Protein AF-A0A945B4E7-F1 (afdb_monomer)

Radius of gyration: 22.88 Å; Cα contacts (8 Å, |Δi|>4): 157; chains: 1; bounding box: 50×46×61 Å

Solvent-accessible surface area (backbone atoms only — not comparable to full-atom values): 8608 Å² total; per-residue (Å²): 140,81,59,66,40,35,27,38,28,30,88,91,73,50,69,44,81,39,81,65,97,64,93,81,79,75,88,68,81,77,55,74,72,38,76,50,51,53,44,78,77,40,71,24,64,61,38,50,71,49,70,42,67,34,60,53,66,35,72,92,55,85,87,82,73,62,42,73,47,79,42,64,67,77,73,57,81,75,64,70,87,82,82,73,98,53,102,64,84,78,93,79,77,87,73,78,88,88,85,84,76,96,83,86,74,83,61,78,80,73,99,81,62,79,82,56,86,74,84,84,76,79,134

Sequence (123 aa):
MVWITVILQNKAGDDLTLLANASFTFNTAVVDGENYAVTISSQPIAQSCSITHGSGSISGSNVKNVLVDYIDLVSRSAGIFIESMSLYASSKTALGDVDGDLDLVTGTYGGSQPNAIYLNQSP

Secondary structure (DSSP, 8-state):
-----EEEEETTTEEEEESSS-----SSPPPTT-EEE-EEEEPPTTEEEEEES-EEE--SS-----EEEEEESS-----------SSS---------SSS------B-SSSS-PPB-------

Foldseek 3Di:
DAFQWWWKDKPVPQIDIDNDFDFDDTPDDDDAFDKIAIDTPDDGPQKDKDWDPRIDGHHPDDDRPIGIDIDGNPPDPPFDDDADPDPDDDPDDGDDDDDPDDDWDWDDDDDDDPIDGDDDDDD

Structure (mmCIF, N/C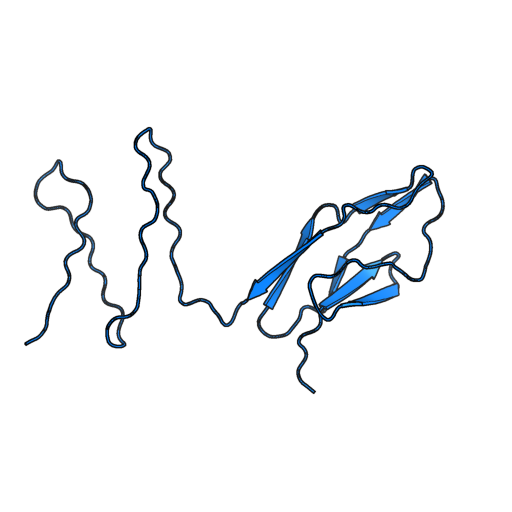A/C/O backbone):
data_AF-A0A945B4E7-F1
#
_entry.id   AF-A0A945B4E7-F1
#
loop_
_atom_site.group_PDB
_atom_site.id
_atom_site.type_symbol
_atom_site.label_atom_id
_atom_site.label_alt_id
_atom_site.label_comp_id
_atom_site.label_asym_id
_atom_site.label_entity_id
_atom_site.label_seq_id
_atom_site.pdbx_PDB_ins_code
_atom_site.Cartn_x
_atom_site.Cartn_y
_atom_site.Cartn_z
_atom_site.occupancy
_atom_site.B_iso_or_equiv
_atom_site.auth_seq_id
_atom_site.auth_comp_id
_atom_site.auth_asym_id
_atom_site.auth_atom_id
_atom_site.pdbx_PDB_model_num
ATOM 1 N N . MET A 1 1 ? -3.210 -21.801 -7.693 1.00 45.00 1 MET A N 1
ATOM 2 C CA . MET A 1 1 ? -3.621 -20.598 -6.942 1.00 45.00 1 MET A CA 1
ATOM 3 C C . MET A 1 1 ? -2.446 -19.640 -6.976 1.00 45.00 1 MET A C 1
ATOM 5 O O . MET A 1 1 ? -1.401 -19.981 -6.443 1.00 45.00 1 MET A O 1
ATOM 9 N N . VAL A 1 2 ? -2.557 -18.547 -7.730 1.00 48.16 2 VAL A N 1
ATOM 10 C CA . VAL A 1 2 ? -1.466 -17.581 -7.939 1.00 48.16 2 VAL A CA 1
ATOM 11 C C . VAL A 1 2 ? -1.766 -16.372 -7.055 1.00 48.16 2 VAL A C 1
ATOM 13 O O . VAL A 1 2 ? -2.873 -15.842 -7.115 1.00 48.16 2 VAL A O 1
ATOM 16 N N . TRP A 1 3 ? -0.832 -15.993 -6.184 1.00 60.66 3 TRP A N 1
ATOM 17 C CA . TRP A 1 3 ? -1.019 -14.935 -5.189 1.00 60.66 3 TRP A CA 1
ATOM 18 C C . TRP A 1 3 ? -0.833 -13.561 -5.841 1.00 60.66 3 TRP A C 1
ATOM 20 O O . TRP A 1 3 ? 0.272 -13.035 -5.872 1.00 60.66 3 TRP A O 1
ATOM 30 N N . ILE A 1 4 ? -1.906 -12.995 -6.387 1.00 76.19 4 ILE A N 1
ATOM 31 C CA . ILE A 1 4 ? -1.942 -11.616 -6.921 1.00 76.19 4 ILE A CA 1
ATOM 32 C C . ILE A 1 4 ? -2.589 -10.624 -5.941 1.00 76.19 4 ILE A C 1
ATOM 34 O O . ILE A 1 4 ? -2.935 -9.510 -6.312 1.00 76.19 4 ILE A O 1
ATOM 38 N N . THR A 1 5 ? -2.811 -11.043 -4.695 1.00 86.31 5 THR A N 1
ATOM 39 C CA . THR A 1 5 ? -3.537 -10.271 -3.680 1.00 86.31 5 THR A CA 1
ATOM 40 C C . THR A 1 5 ? -2.589 -9.654 -2.664 1.00 86.31 5 THR A C 1
ATOM 42 O O . THR A 1 5 ? -1.649 -10.318 -2.228 1.00 86.31 5 THR A O 1
ATOM 45 N N . VAL A 1 6 ? -2.887 -8.434 -2.220 1.00 91.56 6 VAL A N 1
ATOM 46 C CA . VAL A 1 6 ? -2.252 -7.817 -1.046 1.00 91.56 6 VAL A CA 1
ATOM 47 C C . VAL A 1 6 ? -3.121 -8.058 0.189 1.00 91.56 6 VAL A C 1
ATOM 49 O O . VAL A 1 6 ? -4.350 -8.084 0.090 1.00 91.56 6 VAL A O 1
ATOM 52 N N . ILE A 1 7 ? -2.499 -8.230 1.354 1.00 93.62 7 ILE A N 1
ATOM 53 C CA . ILE A 1 7 ? -3.208 -8.284 2.639 1.00 93.62 7 ILE A CA 1
ATOM 54 C C . ILE A 1 7 ? -2.840 -7.037 3.433 1.00 93.62 7 ILE A C 1
ATOM 56 O O . ILE A 1 7 ? -1.680 -6.862 3.814 1.00 93.62 7 ILE A O 1
ATOM 60 N N . LEU A 1 8 ? -3.828 -6.177 3.675 1.00 94.81 8 LEU A N 1
ATOM 61 C CA . LEU A 1 8 ? -3.709 -5.069 4.615 1.00 94.81 8 LEU A CA 1
ATOM 62 C C . LEU A 1 8 ? -4.067 -5.548 6.015 1.00 94.81 8 LEU A C 1
ATOM 64 O O . LEU A 1 8 ? -4.920 -6.414 6.164 1.00 94.81 8 LEU A O 1
ATOM 68 N N . GLN A 1 9 ? -3.470 -4.945 7.031 1.00 96.25 9 GLN A N 1
ATOM 69 C CA . GLN A 1 9 ? -3.799 -5.209 8.423 1.00 96.25 9 GLN A CA 1
ATOM 70 C C . GLN A 1 9 ? -4.032 -3.896 9.162 1.00 96.25 9 GLN A C 1
ATOM 72 O O . GLN A 1 9 ? -3.285 -2.936 8.984 1.00 96.25 9 GLN A O 1
ATOM 77 N N . ASN A 1 10 ? -5.046 -3.874 10.022 1.00 94.44 10 ASN A N 1
ATOM 78 C CA . ASN A 1 10 ? -5.244 -2.840 11.032 1.00 94.44 10 ASN A CA 1
ATOM 79 C C . ASN A 1 10 ? -5.423 -3.491 12.415 1.00 94.44 10 ASN A C 1
ATOM 81 O O . ASN A 1 10 ? -5.753 -4.672 12.522 1.00 94.44 10 ASN A O 1
ATOM 85 N N . LYS A 1 11 ? -5.160 -2.736 13.491 1.00 88.19 11 LYS A N 1
ATOM 86 C CA . LYS A 1 11 ? -5.327 -3.173 14.897 1.00 88.19 11 LYS A CA 1
ATOM 87 C C . LYS A 1 11 ? -4.701 -4.552 15.215 1.00 88.19 11 LYS A C 1
ATOM 89 O O . LYS A 1 11 ? -5.215 -5.271 16.064 1.00 88.19 11 LYS A O 1
ATOM 94 N N . ALA A 1 12 ? -3.580 -4.890 14.564 1.00 81.88 12 ALA A N 1
ATOM 95 C CA . ALA A 1 12 ? -2.813 -6.126 14.773 1.00 81.88 12 ALA A CA 1
ATOM 96 C C . ALA A 1 12 ? -3.653 -7.423 14.691 1.00 81.88 12 ALA A C 1
ATOM 98 O O . ALA A 1 12 ? -3.520 -8.307 15.537 1.00 81.88 12 ALA A O 1
ATOM 99 N N . GLY A 1 13 ? -4.524 -7.529 13.682 1.00 85.31 13 GLY A N 1
ATOM 100 C CA . GLY A 1 13 ? -5.271 -8.764 13.404 1.00 85.31 13 GLY A CA 1
ATOM 101 C C . GLY A 1 13 ? -6.526 -8.598 12.547 1.00 85.31 13 GLY A C 1
ATOM 102 O O . GLY A 1 13 ? -7.123 -9.598 12.155 1.00 85.31 13 GLY A O 1
ATOM 103 N N . ASP A 1 14 ? -6.937 -7.362 12.249 1.00 93.50 14 ASP A N 1
ATOM 104 C CA . ASP A 1 14 ? -8.013 -7.095 11.295 1.00 93.50 14 ASP A CA 1
ATOM 105 C C . ASP A 1 14 ? -7.443 -7.087 9.874 1.00 93.50 14 ASP A C 1
ATOM 107 O O . ASP A 1 14 ? -7.077 -6.040 9.329 1.00 93.50 14 ASP A O 1
ATOM 111 N N . ASP A 1 15 ? -7.284 -8.290 9.328 1.00 94.69 15 ASP A N 1
ATOM 112 C CA . ASP A 1 15 ? -6.709 -8.521 8.009 1.00 94.69 15 ASP A CA 1
ATOM 113 C C . ASP A 1 15 ? -7.768 -8.370 6.910 1.00 94.69 15 ASP A C 1
ATOM 115 O O . ASP A 1 15 ? -8.861 -8.938 6.968 1.00 94.69 15 ASP A O 1
ATOM 119 N N . LEU A 1 16 ? -7.411 -7.641 5.855 1.00 94.06 16 LEU A N 1
ATOM 120 C CA . LEU A 1 16 ? -8.244 -7.409 4.687 1.00 94.06 16 LEU A CA 1
ATOM 121 C C . LEU A 1 16 ? -7.483 -7.785 3.417 1.00 94.06 16 LEU A C 1
ATOM 123 O O . LEU A 1 1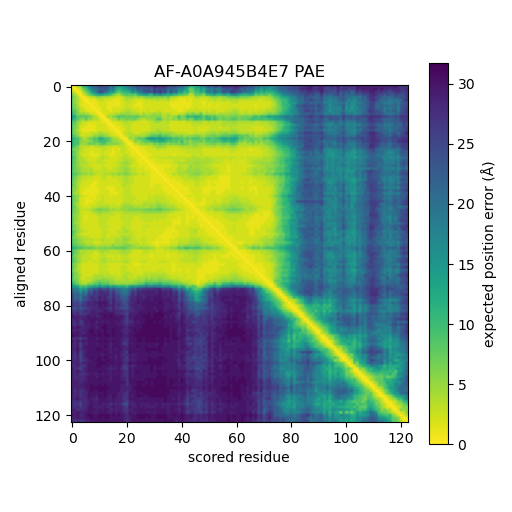6 ? -6.452 -7.197 3.092 1.00 94.06 16 LEU A O 1
ATOM 127 N N . THR A 1 17 ? -8.013 -8.756 2.675 1.00 93.00 17 THR A N 1
ATOM 128 C CA . THR A 1 17 ? -7.456 -9.164 1.378 1.00 93.00 17 THR A CA 1
ATOM 129 C C . THR A 1 17 ? -8.008 -8.276 0.266 1.00 93.00 17 THR A C 1
ATOM 131 O O . THR A 1 17 ? -9.223 -8.173 0.101 1.00 93.00 17 THR A O 1
ATOM 134 N N . LEU A 1 18 ? -7.123 -7.672 -0.526 1.00 90.62 18 LEU A N 1
ATOM 135 C CA . LEU A 1 18 ? -7.473 -6.847 -1.681 1.00 90.62 18 LEU A CA 1
ATOM 136 C C . LEU A 1 18 ? -6.983 -7.489 -2.981 1.00 90.62 18 LEU A C 1
ATOM 138 O O . LEU A 1 18 ? -5.857 -7.978 -3.073 1.00 90.62 18 LEU A O 1
ATOM 142 N N . LEU A 1 19 ? -7.861 -7.472 -3.987 1.00 79.56 19 LEU A N 1
ATOM 143 C CA . LEU A 1 19 ? -7.644 -8.057 -5.317 1.00 79.56 19 LEU A CA 1
ATOM 144 C C . LEU A 1 19 ? -7.270 -7.017 -6.387 1.00 79.56 19 LEU A C 1
ATOM 146 O O . LEU A 1 19 ? -6.816 -7.398 -7.461 1.00 79.56 19 LEU A O 1
ATOM 150 N N . ALA A 1 20 ? -7.491 -5.726 -6.125 1.00 71.94 20 ALA A N 1
ATOM 151 C CA . ALA A 1 20 ? -7.193 -4.623 -7.037 1.00 71.94 20 ALA A CA 1
ATOM 152 C C . ALA A 1 20 ? -7.219 -3.274 -6.294 1.00 71.94 20 ALA A C 1
ATOM 154 O O . ALA A 1 20 ? -7.672 -3.198 -5.149 1.00 71.94 20 ALA A O 1
ATOM 155 N N . ASN A 1 21 ? -6.807 -2.208 -6.991 1.00 69.81 21 ASN A N 1
ATOM 156 C CA . ASN A 1 21 ? -7.014 -0.809 -6.603 1.00 69.81 21 ASN A CA 1
ATOM 157 C C . ASN A 1 21 ? -8.509 -0.499 -6.446 1.00 69.81 21 ASN A C 1
ATOM 159 O O . ASN A 1 21 ? -9.171 -0.069 -7.389 1.00 69.81 21 ASN A O 1
ATOM 163 N N . ALA A 1 22 ? -9.051 -0.740 -5.259 1.00 75.94 22 ALA A N 1
ATOM 164 C CA . ALA A 1 22 ? -10.445 -0.490 -4.941 1.00 75.94 22 ALA A CA 1
ATOM 165 C C . ALA A 1 22 ? -10.566 0.196 -3.582 1.00 75.94 22 ALA A C 1
ATOM 167 O O . ALA A 1 22 ? -9.709 0.054 -2.709 1.00 75.94 22 ALA A O 1
ATOM 168 N N . SER A 1 23 ? -11.669 0.922 -3.398 1.00 87.62 23 SER A N 1
ATOM 169 C CA . SER A 1 23 ? -12.070 1.380 -2.072 1.00 87.62 23 SER A CA 1
ATOM 170 C C . SER A 1 23 ? -12.222 0.182 -1.142 1.00 87.62 23 SER A C 1
ATOM 172 O O . SER A 1 23 ? -12.816 -0.827 -1.528 1.00 87.62 23 SER A O 1
ATOM 174 N N . PHE A 1 24 ? -11.743 0.316 0.087 1.00 92.62 24 PHE A N 1
ATOM 175 C CA . PHE A 1 24 ? -11.747 -0.762 1.061 1.00 92.62 24 PHE A CA 1
ATOM 176 C C . PHE A 1 24 ? -12.282 -0.283 2.409 1.00 92.62 24 PHE A C 1
ATOM 178 O O . PHE A 1 24 ? -12.353 0.913 2.693 1.00 92.62 24 PHE A O 1
ATOM 185 N N . THR A 1 25 ? -12.727 -1.219 3.238 1.00 94.19 25 THR A N 1
ATOM 186 C CA . THR A 1 25 ? -13.221 -0.943 4.588 1.00 94.19 25 THR A CA 1
ATOM 187 C C . THR A 1 25 ? -12.850 -2.122 5.471 1.00 94.19 25 THR A C 1
ATOM 189 O O . THR A 1 25 ? -13.092 -3.269 5.107 1.00 94.19 25 THR A O 1
ATOM 192 N N . PHE A 1 26 ? -12.220 -1.824 6.602 1.00 94.62 26 PHE A N 1
ATOM 193 C CA . PHE A 1 26 ? -11.885 -2.800 7.632 1.00 94.62 26 PHE A CA 1
ATOM 194 C C . PHE A 1 26 ? -13.149 -3.279 8.355 1.00 94.62 26 PHE A C 1
ATOM 196 O O . PHE A 1 26 ? -14.089 -2.501 8.530 1.00 94.62 26 PHE A O 1
ATOM 203 N N . ASN A 1 27 ? -13.179 -4.547 8.771 1.00 92.50 27 ASN A N 1
ATOM 204 C CA . ASN A 1 27 ? -14.341 -5.114 9.461 1.00 92.50 27 ASN A CA 1
ATOM 205 C C . ASN A 1 27 ? -14.456 -4.581 10.891 1.00 92.50 27 ASN A C 1
ATOM 207 O O . ASN A 1 27 ? -15.561 -4.418 11.411 1.00 92.50 27 ASN A O 1
ATOM 211 N N . THR A 1 28 ? -13.319 -4.302 11.529 1.00 93.31 28 THR A N 1
ATOM 212 C CA . THR A 1 28 ? -13.271 -3.776 12.887 1.00 93.31 28 THR A CA 1
ATOM 213 C C . THR A 1 28 ? -13.273 -2.256 12.849 1.00 93.31 28 THR A C 1
ATOM 215 O O . THR A 1 28 ? -12.331 -1.612 12.380 1.00 93.31 28 THR A O 1
ATOM 218 N N . ALA A 1 29 ? -14.334 -1.660 13.390 1.00 92.06 29 ALA A N 1
ATOM 219 C CA . ALA A 1 29 ? -14.389 -0.220 13.585 1.00 92.06 29 ALA A CA 1
ATOM 220 C C . ALA A 1 29 ? -13.323 0.226 14.598 1.00 92.06 29 ALA A C 1
ATOM 222 O O . ALA A 1 29 ? -13.149 -0.380 15.658 1.00 92.06 29 ALA A O 1
ATOM 223 N N . VAL A 1 30 ? -12.631 1.319 14.285 1.00 93.81 30 VAL A N 1
ATOM 224 C CA . VAL A 1 30 ? -11.747 2.002 15.233 1.00 93.81 30 VAL A CA 1
ATOM 225 C C . VAL A 1 30 ? -12.589 3.025 15.995 1.00 93.81 30 VAL A C 1
ATOM 227 O O . VAL A 1 30 ? -13.332 3.792 15.384 1.00 93.81 30 VAL A O 1
ATOM 230 N N . VAL A 1 31 ? -12.510 2.994 17.326 1.00 94.69 31 VAL A N 1
ATOM 231 C CA . VAL A 1 31 ? -13.263 3.900 18.207 1.00 94.69 31 VAL A CA 1
ATOM 232 C C . VAL A 1 31 ? -12.833 5.350 17.961 1.00 94.69 31 VAL A C 1
ATOM 234 O O . VAL A 1 31 ? -11.683 5.616 17.620 1.00 94.69 31 VAL A O 1
ATOM 237 N N . ASP A 1 32 ? -13.757 6.294 18.123 1.00 95.38 32 ASP A N 1
ATOM 238 C CA . ASP A 1 32 ? -13.435 7.717 18.018 1.00 95.38 32 ASP A CA 1
ATOM 239 C C . ASP A 1 32 ? -12.356 8.130 19.034 1.00 95.38 32 ASP A C 1
ATOM 241 O O . ASP A 1 32 ? -12.382 7.699 20.187 1.00 95.38 32 ASP A O 1
ATOM 245 N N . GLY A 1 33 ? -11.388 8.936 18.596 1.00 94.31 33 GLY A N 1
ATOM 246 C CA . GLY A 1 33 ? -10.213 9.316 19.384 1.00 94.31 33 GLY A CA 1
ATOM 247 C C . GLY A 1 33 ? -9.082 8.279 19.427 1.00 94.31 33 GLY A C 1
ATOM 248 O O . GLY A 1 33 ? -7.980 8.617 19.857 1.00 94.31 33 GLY A O 1
ATOM 249 N N . GLU A 1 34 ? -9.299 7.048 18.953 1.00 95.19 34 GLU A N 1
ATOM 250 C CA . GLU A 1 34 ? -8.238 6.043 18.847 1.00 95.19 34 GLU A CA 1
ATOM 251 C C . GLU A 1 34 ? -7.402 6.216 17.575 1.00 95.19 34 GLU A C 1
ATOM 253 O O . GLU A 1 34 ? -7.845 6.749 16.551 1.00 95.19 34 GLU A O 1
ATOM 258 N N . ASN A 1 35 ? -6.181 5.684 17.628 1.00 94.94 35 ASN A N 1
ATOM 259 C CA . ASN A 1 35 ? -5.294 5.649 16.476 1.00 94.94 35 ASN A CA 1
ATOM 260 C C . ASN A 1 35 ? -5.577 4.432 15.589 1.00 94.94 35 ASN A C 1
ATOM 262 O O . ASN A 1 35 ? -5.835 3.323 16.072 1.00 94.94 35 ASN A O 1
ATOM 266 N N . TYR A 1 36 ? -5.458 4.639 14.280 1.00 95.81 36 TYR A N 1
ATOM 267 C CA . TYR A 1 36 ? -5.399 3.579 13.285 1.00 95.81 36 TYR A CA 1
ATOM 268 C C . TYR A 1 36 ? -3.970 3.445 12.746 1.00 95.81 36 TYR A C 1
ATOM 270 O O . TYR A 1 36 ? -3.220 4.422 12.656 1.00 95.81 36 TYR A O 1
ATOM 278 N N . ALA A 1 37 ? -3.600 2.221 12.375 1.00 96.12 37 ALA A N 1
ATOM 279 C CA . ALA A 1 37 ? -2.332 1.918 11.728 1.00 96.12 37 ALA A CA 1
ATOM 280 C C . ALA A 1 37 ? -2.559 0.785 10.726 1.00 96.12 37 ALA A C 1
ATOM 282 O O . ALA A 1 37 ? -2.659 -0.381 11.100 1.00 96.12 37 ALA A O 1
ATOM 283 N N . VAL A 1 38 ? -2.680 1.164 9.459 1.00 96.12 38 VAL A N 1
ATOM 284 C CA . VAL A 1 38 ? -2.796 0.273 8.313 1.00 96.12 38 VAL A CA 1
ATOM 285 C C . VAL A 1 38 ? -1.398 -0.105 7.842 1.00 96.12 38 VAL A C 1
ATOM 287 O O . VAL A 1 38 ? -0.599 0.757 7.473 1.00 96.12 38 VAL A O 1
ATOM 290 N N . THR A 1 39 ? -1.112 -1.399 7.834 1.00 95.56 39 THR A N 1
ATOM 291 C CA . THR A 1 39 ? 0.155 -1.973 7.373 1.00 95.56 39 THR A CA 1
ATOM 292 C C . THR A 1 39 ? -0.088 -3.012 6.286 1.00 95.56 39 THR A C 1
ATOM 294 O O . THR A 1 39 ? -1.205 -3.493 6.100 1.00 95.56 39 THR A O 1
ATOM 297 N N . ILE A 1 40 ? 0.965 -3.353 5.543 1.00 93.94 40 ILE A N 1
ATOM 298 C CA . ILE A 1 40 ? 0.938 -4.474 4.601 1.00 93.94 40 ILE A CA 1
ATOM 299 C C . ILE A 1 40 ? 1.418 -5.711 5.354 1.00 93.94 40 ILE A C 1
ATOM 301 O O . ILE A 1 40 ? 2.582 -5.782 5.743 1.00 93.94 40 ILE A O 1
ATOM 305 N N . SER A 1 41 ? 0.520 -6.671 5.555 1.00 94.62 41 SER A N 1
ATOM 306 C CA . SER A 1 41 ? 0.821 -7.968 6.173 1.00 94.62 41 SER A CA 1
ATOM 307 C C . SER A 1 41 ? 1.408 -8.948 5.150 1.00 94.62 41 SER A C 1
ATOM 309 O O . SER A 1 41 ? 2.320 -9.713 5.459 1.00 94.62 41 SER A O 1
ATOM 311 N N . SER A 1 42 ? 0.943 -8.887 3.896 1.00 92.62 42 SER A N 1
ATOM 312 C CA . SER A 1 42 ? 1.455 -9.725 2.806 1.00 92.62 42 SER A CA 1
ATOM 313 C C . SER A 1 42 ? 1.465 -8.984 1.471 1.00 92.62 42 SER A C 1
ATOM 315 O O . SER A 1 42 ? 0.482 -8.330 1.118 1.00 92.62 42 SER A O 1
ATOM 317 N N . GLN A 1 43 ? 2.577 -9.097 0.739 1.00 90.25 43 GLN A N 1
ATOM 318 C CA . GLN A 1 43 ? 2.758 -8.529 -0.598 1.00 90.25 43 GLN A CA 1
ATOM 319 C C . GLN A 1 43 ? 2.318 -9.536 -1.680 1.00 90.25 43 GLN A C 1
ATOM 321 O O . GLN A 1 43 ? 2.598 -10.731 -1.541 1.00 90.25 43 GLN A O 1
ATOM 326 N N . PRO A 1 44 ? 1.685 -9.079 -2.772 1.00 88.06 44 PRO A N 1
ATOM 327 C CA . PRO A 1 44 ? 1.415 -9.914 -3.938 1.00 88.06 44 PRO A CA 1
ATOM 328 C C . PRO A 1 44 ? 2.714 -10.417 -4.587 1.00 88.06 44 PRO A C 1
ATOM 330 O O . PRO A 1 44 ? 3.765 -9.778 -4.523 1.00 88.06 44 PRO A O 1
ATOM 333 N N . ILE A 1 45 ? 2.646 -11.563 -5.266 1.00 85.06 45 ILE A N 1
ATOM 334 C CA . ILE A 1 45 ? 3.752 -12.037 -6.104 1.00 85.06 45 ILE A CA 1
ATOM 335 C C . ILE A 1 45 ? 3.904 -11.071 -7.277 1.00 85.06 45 ILE A C 1
ATOM 337 O O . ILE A 1 45 ? 2.915 -10.671 -7.886 1.00 85.06 45 ILE A O 1
ATOM 341 N N . ALA A 1 46 ? 5.155 -10.750 -7.619 1.00 82.88 46 ALA A N 1
ATOM 342 C CA . ALA A 1 46 ? 5.506 -9.934 -8.779 1.00 82.88 46 ALA A CA 1
ATOM 343 C C . ALA A 1 46 ? 5.051 -8.463 -8.723 1.00 82.88 46 ALA A C 1
ATOM 345 O O . ALA A 1 46 ? 5.150 -7.763 -9.729 1.00 82.88 46 ALA A O 1
ATOM 346 N N . GLN A 1 47 ? 4.643 -7.971 -7.553 1.00 84.06 47 GLN A N 1
ATOM 347 C CA . GLN A 1 47 ? 4.293 -6.576 -7.304 1.00 84.06 47 GLN A CA 1
ATOM 348 C C . GLN A 1 47 ? 4.842 -6.118 -5.948 1.00 84.06 47 GLN A C 1
ATOM 350 O O . GLN A 1 47 ? 5.047 -6.919 -5.040 1.00 84.06 47 GLN A O 1
ATOM 355 N N . SER A 1 48 ? 5.086 -4.819 -5.816 1.00 87.06 48 SER A N 1
ATOM 356 C CA . SER A 1 48 ? 5.391 -4.165 -4.547 1.00 87.06 48 SER A CA 1
ATOM 357 C C . SER A 1 48 ? 4.332 -3.113 -4.271 1.00 87.06 48 SER A C 1
ATOM 359 O O . SER A 1 48 ? 4.104 -2.238 -5.104 1.00 87.06 48 SER A O 1
ATOM 361 N N . CYS A 1 49 ? 3.722 -3.178 -3.093 1.00 90.81 49 CYS A N 1
ATOM 362 C CA . CYS A 1 49 ? 2.719 -2.223 -2.646 1.00 90.81 49 CYS A CA 1
ATOM 363 C C . CYS A 1 49 ? 3.303 -1.265 -1.603 1.00 90.81 49 CYS A C 1
ATOM 365 O O . CYS A 1 49 ? 4.125 -1.673 -0.775 1.00 90.81 49 CYS A O 1
ATOM 367 N N . SER A 1 50 ? 2.838 -0.019 -1.598 1.00 91.75 50 SER A N 1
ATOM 368 C CA . SER A 1 50 ? 3.122 0.980 -0.562 1.00 91.75 50 SER A CA 1
ATOM 369 C C . SER A 1 50 ? 1.837 1.651 -0.090 1.00 91.75 50 SER A C 1
ATOM 371 O O . SER A 1 50 ? 0.893 1.793 -0.861 1.00 91.75 50 SER A O 1
ATOM 373 N N . ILE A 1 51 ? 1.801 2.069 1.177 1.00 93.12 51 ILE A N 1
ATOM 374 C CA . ILE A 1 51 ? 0.642 2.752 1.762 1.00 93.12 51 ILE A CA 1
ATOM 375 C C . ILE A 1 51 ? 0.965 4.230 1.967 1.00 93.12 51 ILE A C 1
ATOM 377 O O . ILE A 1 51 ? 1.961 4.569 2.607 1.00 93.12 51 ILE A O 1
ATOM 381 N N . THR A 1 52 ? 0.056 5.093 1.522 1.00 93.31 52 THR A N 1
ATOM 382 C CA . THR A 1 52 ? 0.058 6.529 1.821 1.00 93.31 52 THR A CA 1
ATOM 383 C C . THR A 1 52 ? -1.095 6.852 2.775 1.00 93.31 52 THR A C 1
ATOM 385 O O . THR A 1 52 ? -2.191 6.305 2.651 1.00 93.31 52 THR A O 1
ATOM 388 N N . HIS A 1 53 ? -0.846 7.724 3.760 1.00 93.88 53 HIS A N 1
ATOM 389 C CA . HIS A 1 53 ? -1.767 8.027 4.874 1.00 93.88 53 HIS A CA 1
ATOM 390 C C . HIS A 1 53 ? -2.161 6.803 5.726 1.00 93.88 53 HIS A C 1
ATOM 392 O O . HIS A 1 53 ? -3.252 6.751 6.292 1.00 93.88 53 HIS A O 1
ATOM 398 N N . GLY A 1 54 ? -1.262 5.819 5.839 1.00 94.94 54 GLY A N 1
ATOM 399 C CA . GLY A 1 54 ? -1.509 4.556 6.544 1.00 94.94 54 GLY A CA 1
ATOM 400 C C . GLY A 1 54 ? -1.717 4.671 8.053 1.00 94.94 54 GLY A C 1
ATOM 401 O O . GLY A 1 54 ? -2.136 3.704 8.671 1.00 94.94 54 GLY A O 1
ATOM 402 N N . SER A 1 55 ? -1.477 5.823 8.673 1.00 96.12 55 SER A N 1
ATOM 403 C CA . SER A 1 55 ? -1.688 6.019 10.108 1.00 96.12 55 SER A CA 1
ATOM 404 C C . SER A 1 55 ? -2.292 7.383 10.418 1.00 96.12 55 SER A C 1
ATOM 406 O O . SER A 1 55 ? -2.163 8.329 9.639 1.00 96.12 55 SER A O 1
ATOM 408 N N . GLY A 1 56 ? -2.959 7.470 11.567 1.00 95.75 56 GLY A N 1
ATOM 409 C CA . GLY A 1 56 ? -3.609 8.685 12.049 1.00 95.75 56 GLY A CA 1
ATOM 410 C C . GLY A 1 56 ? -4.570 8.396 13.199 1.00 95.75 56 GLY A C 1
ATOM 411 O O . GLY A 1 56 ? -4.559 7.302 13.764 1.00 95.75 56 GLY A O 1
ATOM 412 N N . SER A 1 57 ? -5.414 9.371 13.529 1.00 94.69 57 SER A N 1
ATOM 413 C CA . SER A 1 57 ? -6.425 9.268 14.589 1.00 94.69 57 SER A CA 1
ATOM 414 C C . SER A 1 57 ? -7.826 9.416 14.007 1.00 94.69 57 SER A C 1
ATOM 416 O O . SER A 1 57 ? -8.034 10.185 13.066 1.00 94.69 57 SER A O 1
ATOM 418 N N . ILE A 1 58 ? -8.792 8.691 14.567 1.00 95.88 58 ILE A N 1
ATOM 419 C CA . ILE A 1 58 ? -10.204 8.871 14.223 1.00 95.88 58 ILE A CA 1
ATOM 420 C C . ILE A 1 58 ? -10.730 10.139 14.904 1.00 95.88 58 ILE A C 1
ATOM 422 O O . ILE A 1 58 ? -10.472 10.362 16.086 1.00 95.88 58 ILE A O 1
ATOM 426 N N . SER A 1 59 ? -11.454 10.968 14.146 1.00 94.56 59 SER A N 1
ATOM 427 C CA . SER A 1 59 ? -12.105 12.182 14.651 1.00 94.56 59 SER A CA 1
ATOM 428 C C . SER A 1 59 ? -13.510 12.320 14.060 1.00 94.56 59 SER A C 1
ATOM 430 O O . SER A 1 59 ? -13.711 12.880 12.980 1.00 94.56 59 SER A O 1
ATOM 432 N N . GLY A 1 60 ? -14.485 11.719 14.739 1.00 92.25 60 GLY A N 1
ATOM 433 C CA . GLY A 1 60 ? -15.921 11.791 14.458 1.00 92.25 60 GLY A CA 1
ATOM 434 C C . GLY A 1 60 ? -16.399 11.163 13.142 1.00 92.25 60 GLY A C 1
ATOM 435 O O . GLY A 1 60 ? -17.605 11.083 12.912 1.00 92.25 60 GLY A O 1
ATOM 436 N N . SER A 1 61 ? -15.499 10.729 12.253 1.00 94.69 61 SER A N 1
ATOM 437 C CA . SER A 1 61 ? -15.848 10.204 10.929 1.00 94.69 61 SER A CA 1
ATOM 438 C C . SER A 1 61 ? -14.809 9.229 10.366 1.00 94.69 61 SER A C 1
ATOM 440 O O . SER A 1 61 ? -13.664 9.176 10.817 1.00 94.69 61 SER A O 1
ATOM 442 N N . ASN A 1 62 ? -15.222 8.454 9.358 1.00 93.88 62 ASN A N 1
ATOM 443 C CA . ASN A 1 62 ? -14.360 7.480 8.689 1.00 93.88 62 ASN A CA 1
ATOM 444 C C . ASN A 1 62 ? -13.226 8.164 7.917 1.00 93.88 62 ASN A C 1
ATOM 446 O O . ASN A 1 62 ? -13.462 9.080 7.125 1.00 93.88 62 ASN A O 1
ATOM 450 N N . VAL A 1 63 ? -12.020 7.618 8.050 1.00 95.06 63 VAL A N 1
ATOM 451 C CA . VAL A 1 63 ? -10.861 7.987 7.233 1.00 95.06 63 VAL A CA 1
ATOM 452 C C . VAL A 1 63 ? -11.003 7.353 5.846 1.00 95.06 63 VAL A C 1
ATOM 454 O O . VAL A 1 63 ? -11.172 6.142 5.729 1.00 95.06 63 VAL A O 1
ATOM 457 N N . LYS A 1 64 ? -10.959 8.174 4.789 1.00 94.81 64 LYS A N 1
ATOM 458 C CA . LYS A 1 64 ? -11.192 7.751 3.388 1.00 94.81 64 LYS A CA 1
ATOM 459 C C . LYS A 1 64 ? -10.038 8.071 2.432 1.00 94.81 64 LYS A C 1
ATOM 461 O O . LYS A 1 64 ? -10.174 7.869 1.232 1.00 94.81 64 LYS A O 1
ATOM 466 N N . ASN A 1 65 ? -8.928 8.600 2.943 1.00 93.12 65 ASN A N 1
ATOM 467 C CA . ASN A 1 65 ? -7.766 9.035 2.161 1.00 93.12 65 ASN A CA 1
ATOM 468 C C . ASN A 1 65 ? -6.547 8.104 2.300 1.00 93.12 65 ASN A C 1
ATOM 470 O O . ASN A 1 65 ? -5.457 8.480 1.866 1.00 93.12 65 ASN A O 1
ATOM 474 N N . VAL A 1 66 ? -6.711 6.919 2.900 1.00 93.81 66 VAL A N 1
ATOM 475 C CA . VAL A 1 66 ? -5.680 5.872 2.872 1.00 93.81 66 VAL A CA 1
ATOM 476 C C . VAL A 1 66 ? -5.590 5.334 1.449 1.00 93.81 66 VAL A C 1
ATOM 478 O O . VAL A 1 66 ? -6.590 4.878 0.893 1.00 93.81 66 VAL A O 1
ATOM 481 N N . LEU A 1 67 ? -4.400 5.403 0.863 1.00 91.19 67 LEU A N 1
ATOM 482 C CA . LEU A 1 67 ? -4.139 4.978 -0.510 1.00 91.19 67 LEU A CA 1
ATOM 483 C C . LEU A 1 67 ? -3.147 3.818 -0.505 1.00 91.19 67 LEU A C 1
ATOM 485 O O . LEU A 1 67 ? -2.226 3.796 0.312 1.00 91.19 67 LEU A O 1
ATOM 489 N N . VAL A 1 68 ? -3.343 2.872 -1.421 1.00 91.56 68 VAL A N 1
ATOM 490 C CA . VAL A 1 68 ? -2.412 1.768 -1.671 1.00 91.56 68 VAL A CA 1
ATOM 491 C C . VAL A 1 68 ? -1.935 1.893 -3.109 1.00 91.56 68 VAL A C 1
ATOM 493 O O . VAL A 1 68 ? -2.743 1.806 -4.030 1.00 91.56 68 VAL A O 1
ATOM 496 N N . ASP A 1 69 ? -0.639 2.112 -3.281 1.00 88.50 69 ASP A N 1
ATOM 497 C CA . ASP A 1 69 ? 0.021 2.173 -4.583 1.00 88.50 69 ASP A CA 1
ATOM 498 C C . ASP A 1 69 ? 0.665 0.822 -4.893 1.00 88.50 69 ASP A C 1
ATOM 500 O O . ASP A 1 69 ? 1.158 0.154 -3.983 1.00 88.50 69 ASP A O 1
ATOM 504 N N . TYR A 1 70 ? 0.682 0.432 -6.170 1.00 87.25 70 TYR A N 1
ATOM 505 C CA . TYR A 1 70 ? 1.199 -0.855 -6.643 1.00 87.25 70 TYR A CA 1
ATOM 506 C C . TYR A 1 70 ? 2.218 -0.620 -7.755 1.00 87.25 70 TYR A C 1
ATOM 508 O O . TYR A 1 70 ? 1.974 0.155 -8.681 1.00 87.25 70 TYR A O 1
ATOM 516 N N . ILE A 1 71 ? 3.349 -1.314 -7.681 1.00 83.06 71 ILE A N 1
ATOM 517 C CA . ILE A 1 71 ? 4.391 -1.305 -8.708 1.00 83.06 71 ILE A CA 1
ATOM 518 C C . ILE A 1 71 ? 4.627 -2.742 -9.161 1.00 83.06 71 ILE A C 1
ATOM 520 O O . ILE A 1 71 ? 5.026 -3.584 -8.357 1.00 83.06 71 ILE A O 1
ATOM 524 N N . ASP A 1 72 ? 4.429 -3.016 -10.452 1.00 82.62 72 ASP A N 1
ATOM 525 C CA . ASP A 1 72 ? 4.764 -4.308 -11.056 1.00 82.62 72 ASP A CA 1
ATOM 526 C C . ASP A 1 72 ? 6.283 -4.521 -11.069 1.00 82.62 72 ASP A C 1
ATOM 528 O O . ASP A 1 72 ? 7.047 -3.758 -11.663 1.00 82.62 72 ASP A O 1
ATOM 532 N N . LEU A 1 73 ? 6.726 -5.602 -10.431 1.00 73.38 73 LEU A N 1
ATOM 533 C CA . LEU A 1 73 ? 8.129 -6.009 -10.362 1.00 73.38 73 LEU A CA 1
ATOM 534 C C . LEU A 1 73 ? 8.555 -6.839 -11.579 1.00 73.38 73 LEU A C 1
ATOM 536 O O . LEU A 1 73 ? 9.745 -6.919 -11.871 1.00 73.38 73 LEU A O 1
ATOM 540 N N . VAL A 1 74 ? 7.599 -7.434 -12.299 1.00 64.12 74 VAL A N 1
ATOM 541 C CA . VAL A 1 74 ? 7.856 -8.259 -13.498 1.00 64.12 74 VAL A CA 1
ATOM 542 C C . VAL A 1 74 ? 7.646 -7.520 -14.819 1.00 64.12 74 VAL A C 1
ATOM 544 O O . VAL A 1 74 ? 8.030 -8.034 -15.863 1.00 64.12 74 VAL A O 1
ATOM 547 N N . SER A 1 75 ? 7.107 -6.299 -14.780 1.00 54.22 75 SER A N 1
ATOM 548 C CA . SER A 1 75 ? 6.824 -5.484 -15.972 1.00 54.22 75 SER A CA 1
ATOM 549 C C . SER A 1 75 ? 7.739 -4.265 -16.073 1.00 54.22 75 SER A C 1
ATOM 551 O O . SER A 1 75 ? 7.318 -3.191 -16.498 1.00 54.22 75 SER A O 1
ATOM 553 N N . ARG A 1 76 ? 9.012 -4.404 -15.685 1.00 50.94 76 ARG A N 1
ATOM 554 C CA . ARG A 1 76 ? 10.026 -3.390 -15.984 1.00 50.94 76 ARG A CA 1
ATOM 555 C C . ARG A 1 76 ? 10.888 -3.876 -17.142 1.00 50.94 76 ARG A C 1
ATOM 557 O O . ARG A 1 76 ? 12.007 -4.327 -16.937 1.00 50.94 76 ARG A O 1
ATOM 564 N N . SER A 1 77 ? 10.427 -3.651 -18.371 1.00 47.00 77 SER A N 1
ATOM 565 C CA . SER A 1 77 ? 11.348 -3.027 -19.325 1.00 47.00 77 SER A CA 1
ATOM 566 C C . SER A 1 77 ? 11.847 -1.766 -18.619 1.00 47.00 77 SER A C 1
ATOM 568 O O . SER A 1 77 ? 11.070 -0.833 -18.397 1.00 47.00 77 SER A O 1
ATOM 570 N N . ALA A 1 78 ? 13.065 -1.819 -18.079 1.00 46.59 78 ALA A N 1
ATOM 571 C CA . ALA A 1 78 ? 13.598 -0.808 -17.183 1.00 46.59 78 ALA A CA 1
ATOM 572 C C . ALA A 1 78 ? 13.784 0.515 -17.936 1.00 46.59 78 ALA A C 1
ATOM 574 O O . ALA A 1 78 ? 14.864 0.829 -18.419 1.00 46.59 78 ALA A O 1
ATOM 575 N N . GLY A 1 79 ? 12.726 1.320 -18.013 1.00 50.34 79 GLY A N 1
ATOM 576 C CA . GLY A 1 79 ? 12.869 2.737 -18.289 1.00 50.34 79 GLY A CA 1
ATOM 577 C C . GLY A 1 79 ? 13.647 3.368 -17.135 1.00 50.34 79 GLY A C 1
ATOM 578 O O . GLY A 1 79 ? 13.177 3.377 -15.994 1.00 50.34 79 GLY A O 1
ATOM 579 N N . ILE A 1 80 ? 14.857 3.850 -17.417 1.00 55.50 80 ILE A N 1
ATOM 580 C CA . ILE A 1 80 ? 15.629 4.714 -16.518 1.00 55.50 80 ILE A CA 1
ATOM 581 C C . ILE A 1 80 ? 14.963 6.098 -16.532 1.00 55.50 80 ILE A C 1
ATOM 583 O O . ILE A 1 80 ? 14.863 6.723 -17.586 1.00 55.50 80 ILE A O 1
ATOM 587 N N . PHE A 1 81 ? 14.518 6.594 -15.373 1.00 41.41 81 PHE A N 1
ATOM 588 C CA . PHE A 1 81 ? 14.082 7.986 -15.221 1.00 41.41 81 PHE A CA 1
ATOM 589 C C . PHE A 1 81 ? 15.317 8.871 -15.013 1.00 41.41 81 PHE A C 1
ATOM 591 O O . PHE A 1 81 ? 15.968 8.790 -13.974 1.00 41.41 81 PHE A O 1
ATOM 598 N N . ILE A 1 82 ? 15.652 9.701 -16.004 1.00 49.91 82 ILE A N 1
ATOM 599 C CA . ILE A 1 82 ? 16.665 10.756 -15.871 1.00 49.91 82 ILE A CA 1
ATOM 600 C C . ILE A 1 82 ? 15.917 12.075 -15.682 1.00 49.91 82 ILE A C 1
ATOM 602 O O . ILE A 1 82 ? 15.411 12.642 -16.649 1.00 49.91 82 ILE A O 1
ATOM 606 N N . GLU A 1 83 ? 15.833 12.565 -14.448 1.00 46.28 83 GLU A N 1
ATOM 607 C CA . GLU A 1 83 ? 15.367 13.930 -14.195 1.00 46.28 83 GLU A CA 1
ATOM 608 C C . GLU A 1 83 ? 16.557 14.894 -14.187 1.00 46.28 83 GLU A C 1
ATOM 610 O O . GLU A 1 83 ? 17.572 14.657 -13.532 1.00 46.28 83 GLU A O 1
ATOM 615 N N . SER A 1 84 ? 16.443 15.992 -14.938 1.00 45.91 84 SER A N 1
ATOM 616 C CA . SER A 1 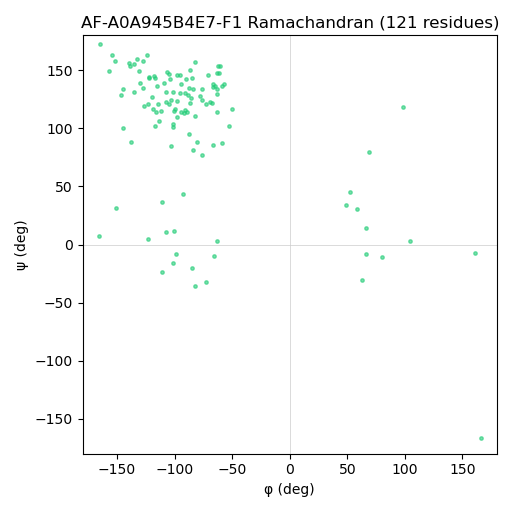84 ? 17.409 17.089 -14.912 1.00 45.91 84 SER A CA 1
ATOM 617 C C . SER A 1 84 ? 16.867 18.213 -14.031 1.00 45.91 84 SER A C 1
ATOM 619 O O . SER A 1 84 ? 15.857 18.829 -14.365 1.00 45.91 84 SER A O 1
ATOM 621 N N . MET A 1 85 ? 17.552 18.522 -12.927 1.00 44.00 85 MET A N 1
ATOM 622 C CA . MET A 1 85 ? 17.379 19.797 -12.220 1.00 44.00 85 MET A CA 1
ATOM 623 C C . MET A 1 85 ? 18.097 20.902 -13.008 1.00 44.00 85 MET A C 1
ATOM 625 O O . MET A 1 85 ? 19.203 21.312 -12.662 1.00 44.00 85 MET A O 1
ATOM 629 N N . SER A 1 86 ? 17.503 21.369 -14.106 1.00 45.50 86 SER A N 1
ATOM 630 C CA . SER A 1 8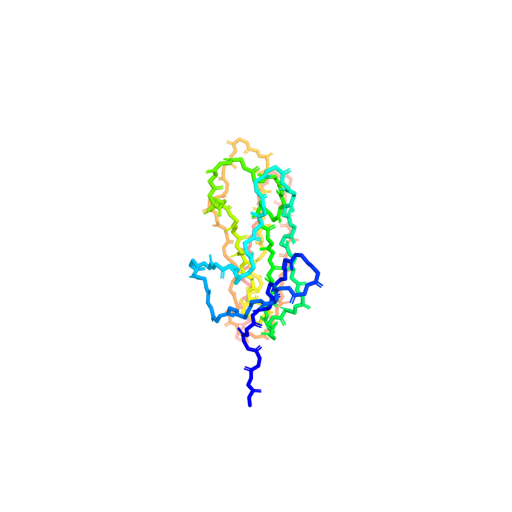6 ? 17.971 22.559 -14.824 1.00 45.50 86 SER A CA 1
ATOM 631 C C . SER A 1 86 ? 16.820 23.251 -15.558 1.00 45.50 86 SER A C 1
ATOM 633 O O . SER A 1 86 ? 15.810 22.631 -15.874 1.00 45.50 86 SER A O 1
ATOM 635 N N . LEU A 1 87 ? 16.985 24.545 -15.851 1.00 42.25 87 LEU A N 1
ATOM 636 C CA . LEU A 1 87 ? 16.014 25.440 -16.509 1.00 42.25 87 LEU A CA 1
ATOM 637 C C . LEU A 1 87 ? 15.656 25.032 -17.958 1.00 42.25 87 LEU A C 1
ATOM 639 O O . LEU A 1 87 ? 14.894 25.728 -18.627 1.00 42.25 87 LEU A O 1
ATOM 643 N N . TYR A 1 88 ? 16.189 23.909 -18.442 1.00 43.47 88 TYR A N 1
ATOM 644 C CA . TYR A 1 88 ? 15.908 23.325 -19.747 1.00 43.47 88 TYR A CA 1
ATOM 645 C C . TYR A 1 88 ? 15.262 21.955 -19.532 1.00 43.47 88 TYR A C 1
ATOM 647 O O . TYR A 1 88 ? 15.932 20.981 -19.192 1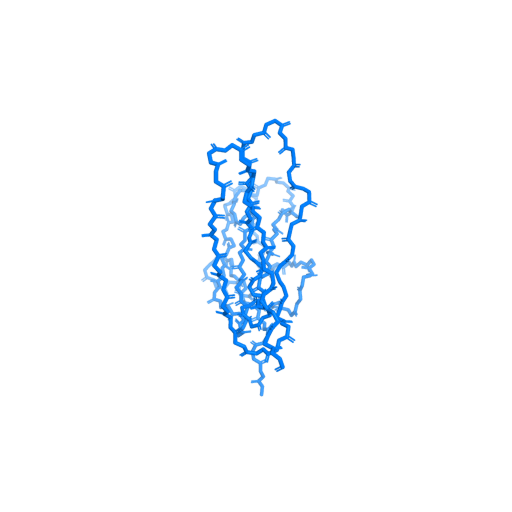.00 43.47 88 TYR A O 1
ATOM 655 N N . ALA A 1 89 ? 13.941 21.891 -19.684 1.00 42.84 89 ALA A N 1
ATOM 656 C CA . ALA A 1 89 ? 13.180 20.662 -19.506 1.00 42.84 89 ALA A CA 1
ATOM 657 C C . ALA A 1 89 ? 13.603 19.599 -20.53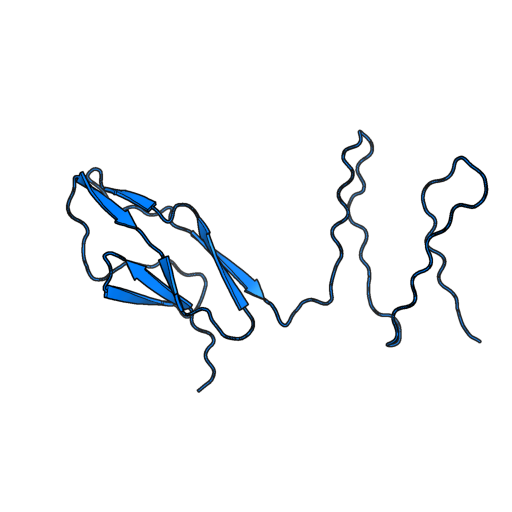6 1.00 42.84 89 ALA A C 1
ATOM 659 O O . ALA A 1 89 ? 13.598 19.858 -21.738 1.00 42.84 89 ALA A O 1
ATOM 660 N N . SER A 1 90 ? 13.913 18.386 -20.075 1.00 43.50 90 SER A N 1
ATOM 661 C CA . SER A 1 90 ? 13.971 17.203 -20.940 1.00 43.50 90 SER A CA 1
ATOM 662 C C . SER A 1 90 ? 12.647 16.454 -20.810 1.00 43.50 90 SER A C 1
ATOM 664 O O . SER A 1 90 ? 12.319 15.921 -19.753 1.00 43.50 90 SER A O 1
ATOM 666 N N . SER A 1 91 ? 11.826 16.476 -21.859 1.00 45.53 91 SER A N 1
ATOM 667 C CA . SER A 1 91 ? 10.410 16.086 -21.785 1.00 45.53 91 SER A CA 1
ATOM 668 C C . SER A 1 91 ? 10.136 14.618 -22.121 1.00 45.53 91 SER A C 1
ATOM 670 O O . SER A 1 91 ? 9.117 14.340 -22.743 1.00 45.53 91 SER A O 1
ATOM 672 N N . LYS A 1 92 ? 10.964 13.694 -21.608 1.00 42.44 92 LYS A N 1
ATOM 673 C CA . LYS A 1 92 ? 10.914 12.217 -21.754 1.00 42.44 92 LYS A CA 1
ATOM 674 C C . LYS A 1 92 ? 11.864 11.692 -22.836 1.00 42.44 92 LYS A C 1
ATOM 676 O O . LYS A 1 92 ? 11.674 11.943 -24.020 1.00 42.44 92 LYS A O 1
ATOM 681 N N . THR A 1 93 ? 12.820 10.872 -22.415 1.00 50.06 93 THR A N 1
ATOM 682 C CA . THR A 1 93 ? 13.623 10.019 -23.299 1.00 50.06 93 THR A CA 1
ATOM 683 C C . THR A 1 93 ? 13.270 8.572 -22.970 1.00 50.06 93 THR A C 1
ATOM 685 O O . THR A 1 93 ? 13.390 8.167 -21.816 1.00 50.06 93 THR A O 1
ATOM 688 N N . ALA A 1 94 ? 12.780 7.811 -23.950 1.00 45.50 94 ALA A N 1
ATOM 689 C CA . ALA A 1 94 ? 12.491 6.386 -23.804 1.00 45.50 94 ALA A CA 1
ATOM 690 C C . ALA A 1 94 ? 13.695 5.558 -24.279 1.00 45.50 94 ALA A C 1
ATOM 692 O O . ALA A 1 94 ? 14.287 5.879 -25.307 1.00 45.50 94 ALA A O 1
ATOM 693 N N . LEU A 1 95 ? 14.034 4.496 -23.545 1.00 51.22 95 LEU A N 1
ATOM 694 C CA . LEU A 1 95 ? 14.939 3.437 -23.994 1.00 51.22 95 LEU A CA 1
ATOM 695 C C . LEU A 1 95 ? 14.074 2.199 -24.258 1.00 51.22 95 LEU A C 1
ATOM 697 O O . LEU A 1 95 ? 13.333 1.775 -23.371 1.00 51.22 95 LEU A O 1
ATOM 701 N N . GLY A 1 96 ? 14.119 1.675 -25.478 1.00 48.72 96 GLY A N 1
ATOM 702 C CA . GLY A 1 96 ? 13.471 0.426 -25.872 1.00 48.72 96 GLY A CA 1
ATOM 703 C C . GLY A 1 96 ? 14.517 -0.535 -26.424 1.00 48.72 96 GLY A C 1
ATOM 704 O O . GLY A 1 96 ? 15.474 -0.090 -27.052 1.00 48.72 96 GLY A O 1
ATOM 705 N N . ASP A 1 97 ? 14.340 -1.823 -26.146 1.00 46.72 97 ASP A N 1
ATOM 706 C CA . ASP A 1 97 ? 15.100 -2.927 -26.741 1.00 46.72 97 ASP A CA 1
ATOM 707 C C . ASP A 1 97 ? 14.847 -2.975 -28.259 1.00 46.72 97 ASP A C 1
ATOM 709 O O . ASP A 1 97 ? 13.696 -2.836 -28.684 1.00 46.72 97 ASP A O 1
ATOM 713 N N . VAL A 1 98 ? 15.900 -3.116 -29.069 1.00 51.84 98 VAL A N 1
ATOM 714 C CA . VAL A 1 98 ? 15.796 -3.137 -30.540 1.00 51.84 98 VAL A CA 1
ATOM 715 C C . VAL A 1 98 ? 16.111 -4.527 -31.116 1.00 51.84 98 VAL A C 1
ATOM 717 O O . VAL A 1 98 ? 15.583 -4.844 -32.182 1.00 51.84 98 VAL A O 1
ATOM 720 N N . ASP A 1 99 ? 16.861 -5.388 -30.416 1.00 54.59 99 ASP A N 1
ATOM 721 C CA . ASP A 1 99 ? 17.267 -6.715 -30.922 1.00 54.59 99 ASP A CA 1
ATOM 722 C C . ASP A 1 99 ? 17.839 -7.721 -29.887 1.00 54.59 99 ASP A C 1
ATOM 724 O O . ASP A 1 99 ? 18.189 -8.837 -30.280 1.00 54.59 99 ASP A O 1
ATOM 728 N N . GLY A 1 100 ? 17.822 -7.439 -28.575 1.00 53.69 100 GLY A N 1
ATOM 729 C CA . GLY A 1 100 ? 18.016 -8.463 -27.537 1.00 53.69 100 GLY A CA 1
ATOM 730 C C . GLY A 1 100 ? 19.369 -8.525 -26.812 1.00 53.69 100 GLY A C 1
ATOM 731 O O . GLY A 1 100 ? 19.511 -9.379 -25.932 1.00 53.69 100 GLY A O 1
ATOM 732 N N . ASP A 1 101 ? 20.328 -7.631 -27.066 1.00 59.47 101 ASP A N 1
ATOM 733 C CA . ASP A 1 101 ? 21.430 -7.365 -26.132 1.00 59.47 101 ASP A CA 1
ATOM 734 C C . ASP A 1 101 ? 21.711 -5.863 -25.948 1.00 59.47 101 ASP A C 1
ATOM 736 O O . ASP A 1 101 ? 21.737 -5.044 -26.861 1.00 59.47 101 ASP A O 1
ATOM 740 N N . LEU A 1 102 ? 21.813 -5.466 -24.679 1.00 57.53 102 LEU A N 1
ATOM 741 C CA . LEU A 1 102 ? 21.845 -4.069 -24.264 1.00 57.53 102 LEU A CA 1
ATOM 742 C C . LEU A 1 102 ? 23.279 -3.529 -24.286 1.00 57.53 102 LEU A C 1
ATOM 744 O O . LEU A 1 102 ? 23.967 -3.607 -23.270 1.00 57.53 102 LEU A O 1
ATOM 748 N N . ASP A 1 103 ? 23.671 -2.883 -25.382 1.00 58.53 103 ASP A N 1
ATOM 749 C CA . ASP A 1 103 ? 24.911 -2.104 -25.450 1.00 58.53 103 ASP A CA 1
ATOM 750 C C . ASP A 1 103 ? 24.616 -0.601 -25.625 1.00 58.53 103 ASP A C 1
ATOM 752 O O . ASP A 1 103 ? 24.243 -0.124 -26.696 1.00 58.53 103 ASP A O 1
ATOM 756 N N . LEU A 1 104 ? 24.805 0.182 -24.553 1.00 60.12 104 LEU A N 1
ATOM 757 C CA . LEU A 1 104 ? 24.719 1.649 -24.568 1.00 60.12 104 LEU A CA 1
ATOM 758 C C . LEU A 1 104 ? 26.084 2.264 -24.225 1.00 60.12 104 LEU A C 1
ATOM 760 O O . LEU A 1 104 ? 26.538 2.176 -23.084 1.00 60.12 104 LEU A O 1
ATOM 764 N N . VAL A 1 105 ? 26.709 2.961 -25.182 1.00 49.03 105 VAL A N 1
ATOM 765 C CA . VAL A 1 105 ? 27.904 3.791 -24.940 1.00 49.03 105 VAL A CA 1
ATOM 766 C C . VAL A 1 105 ? 27.509 5.265 -24.950 1.00 49.03 105 VAL A C 1
ATOM 768 O O . VAL A 1 105 ? 27.018 5.783 -25.950 1.00 49.03 105 VAL A O 1
ATOM 771 N N . THR A 1 106 ? 27.762 5.966 -23.845 1.00 50.62 106 THR A N 1
ATOM 772 C CA . THR A 1 106 ? 27.634 7.430 -23.779 1.00 50.62 106 THR A CA 1
ATOM 773 C C . THR A 1 106 ? 29.022 8.058 -23.882 1.00 50.62 106 THR A C 1
ATOM 775 O O . THR A 1 106 ? 29.926 7.649 -23.154 1.00 50.62 106 THR A O 1
ATOM 778 N N . GLY A 1 107 ? 29.202 9.058 -24.745 1.00 46.53 107 GLY A N 1
ATOM 779 C CA . GLY A 1 107 ? 30.468 9.776 -24.890 1.00 46.53 107 GLY A CA 1
ATOM 780 C C . GL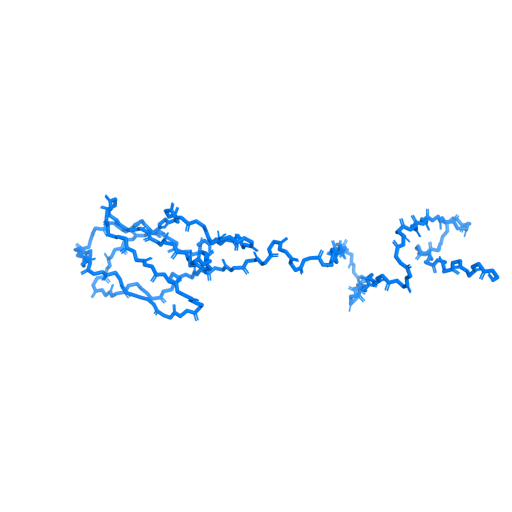Y A 1 107 ? 30.273 11.165 -25.493 1.00 46.53 107 GLY A C 1
ATOM 781 O O . GLY A 1 107 ? 29.347 11.393 -26.270 1.00 46.53 107 GLY A O 1
ATOM 782 N N . THR A 1 108 ? 31.138 12.108 -25.120 1.00 44.00 108 THR A N 1
ATOM 783 C CA . THR A 1 108 ? 31.142 13.482 -25.635 1.00 44.00 108 THR A CA 1
ATOM 784 C C . THR A 1 108 ? 32.135 13.612 -26.790 1.00 44.00 108 THR A C 1
ATOM 786 O O . THR A 1 108 ? 33.297 13.230 -26.665 1.00 44.00 108 THR A O 1
ATOM 789 N N . TYR A 1 109 ? 31.709 14.189 -27.919 1.00 39.94 109 TYR A N 1
ATOM 790 C CA . TYR A 1 109 ? 32.630 14.620 -28.973 1.00 39.94 109 TYR A CA 1
ATOM 791 C C . TYR A 1 109 ? 32.822 16.134 -28.864 1.00 39.94 109 TYR A C 1
ATOM 793 O O . TYR A 1 109 ? 31.938 16.908 -29.213 1.00 39.94 109 TYR A O 1
ATOM 801 N N . GLY A 1 110 ? 33.966 16.559 -28.326 1.00 44.72 110 GLY A N 1
ATOM 802 C CA . GLY A 1 110 ? 34.357 17.970 -28.288 1.00 44.72 110 GLY A CA 1
ATOM 803 C C . GLY A 1 110 ? 33.523 18.857 -27.353 1.00 44.72 110 GLY A C 1
ATOM 804 O O . GLY A 1 110 ? 32.686 19.626 -27.806 1.00 44.72 110 GLY A O 1
ATOM 805 N N . GLY A 1 111 ? 33.824 18.804 -26.052 1.00 44.22 111 GLY A N 1
ATOM 806 C CA . GLY A 1 111 ? 33.775 19.920 -25.087 1.00 44.22 111 GLY A CA 1
ATOM 807 C C . GLY A 1 111 ? 32.459 20.642 -24.740 1.00 44.22 111 GLY A C 1
ATOM 808 O O . GLY A 1 111 ? 32.354 21.098 -23.608 1.00 44.22 111 GLY A O 1
ATOM 809 N N . SER A 1 112 ? 31.474 20.763 -25.636 1.00 48.62 112 SER A N 1
ATOM 810 C CA . SER A 1 112 ? 30.319 21.666 -25.440 1.00 48.62 112 SER A CA 1
ATOM 811 C C . SER A 1 112 ? 29.017 21.215 -26.123 1.00 48.62 112 SER A C 1
ATOM 813 O O . SER A 1 112 ? 28.221 22.055 -26.536 1.00 48.62 112 SER A O 1
ATOM 815 N N . GLN A 1 113 ? 28.764 19.912 -26.263 1.00 45.72 113 GLN A N 1
ATOM 816 C CA . GLN A 1 113 ? 27.502 19.400 -26.824 1.00 45.72 113 GLN A CA 1
ATOM 817 C C . GLN A 1 113 ? 26.795 18.461 -25.834 1.00 45.72 113 GLN A C 1
ATOM 819 O O . GLN A 1 113 ? 27.480 17.730 -25.114 1.00 45.72 113 GLN A O 1
ATOM 824 N N . PRO A 1 114 ? 25.445 18.480 -25.764 1.00 46.62 114 PRO A N 1
ATOM 825 C CA . PRO A 1 114 ? 24.689 17.531 -24.950 1.00 46.62 114 PRO A CA 1
ATOM 826 C C . PRO A 1 114 ? 24.956 16.092 -25.414 1.00 46.62 114 PRO A C 1
ATOM 828 O O . PRO A 1 114 ? 25.288 15.868 -26.577 1.00 46.62 114 PRO A O 1
ATOM 831 N N . ASN A 1 115 ? 24.811 15.126 -24.502 1.00 48.56 115 ASN A N 1
ATOM 832 C CA . ASN A 1 115 ? 25.050 13.705 -24.773 1.00 48.56 115 ASN A CA 1
ATOM 833 C C . ASN A 1 115 ? 24.301 13.258 -26.038 1.00 48.56 115 ASN A C 1
ATOM 835 O O . ASN A 1 115 ? 23.071 13.295 -26.079 1.00 48.56 115 ASN A O 1
ATOM 839 N N . ALA A 1 116 ? 25.044 12.839 -27.060 1.00 49.56 116 ALA A N 1
ATOM 840 C CA . ALA A 1 116 ? 24.481 12.249 -28.263 1.00 49.56 116 ALA A CA 1
ATOM 841 C C . ALA A 1 116 ? 24.314 10.738 -28.053 1.00 49.56 116 ALA A C 1
ATOM 843 O O . ALA A 1 116 ? 25.217 10.074 -27.543 1.00 49.56 116 ALA A O 1
ATOM 844 N N . ILE A 1 117 ? 23.155 10.203 -28.437 1.00 58.94 117 ILE A N 1
ATOM 845 C CA . ILE A 1 117 ? 22.896 8.761 -28.457 1.00 58.94 117 ILE A CA 1
ATOM 846 C C . ILE A 1 117 ? 23.197 8.283 -29.878 1.00 58.94 117 ILE A C 1
ATOM 848 O O . ILE A 1 117 ? 22.514 8.686 -30.819 1.00 58.94 117 ILE A O 1
ATOM 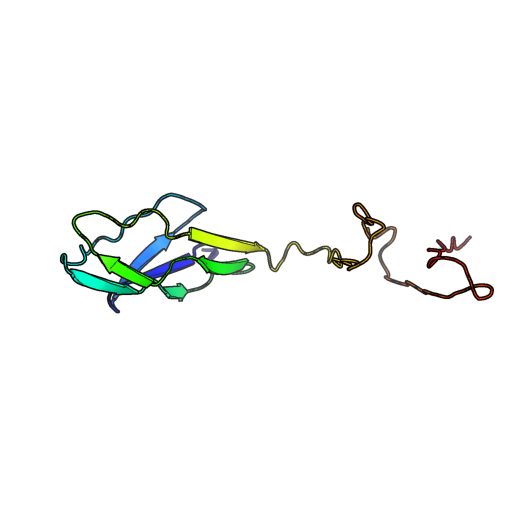852 N N . TYR A 1 118 ? 24.231 7.459 -30.034 1.00 51.94 118 TYR A N 1
ATOM 853 C CA . TYR A 1 118 ? 24.587 6.848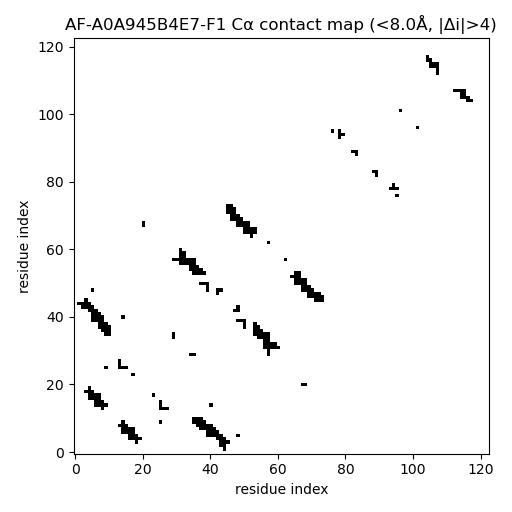 -31.313 1.00 51.94 118 TYR A CA 1
ATOM 854 C C . TYR A 1 118 ? 24.010 5.433 -31.366 1.00 51.94 118 TYR A C 1
ATOM 856 O O . TYR A 1 118 ? 24.299 4.621 -30.491 1.00 51.94 118 TYR A O 1
ATOM 864 N N . LEU A 1 119 ? 23.204 5.141 -32.387 1.00 48.56 119 LEU A N 1
ATOM 865 C CA . LEU A 1 119 ? 22.753 3.781 -32.680 1.00 48.56 119 LEU A CA 1
ATOM 866 C C . LEU A 1 119 ? 23.780 3.144 -33.620 1.00 48.56 119 LEU A C 1
ATOM 868 O O . LEU A 1 119 ? 23.952 3.620 -34.744 1.00 48.56 119 LEU A O 1
ATOM 872 N N . ASN A 1 120 ? 24.487 2.110 -33.159 1.00 41.94 120 ASN A N 1
ATOM 873 C CA . ASN A 1 120 ? 25.332 1.313 -34.042 1.00 41.94 120 ASN A CA 1
ATOM 874 C C . ASN A 1 120 ? 24.436 0.352 -34.829 1.00 41.94 120 ASN A C 1
ATOM 876 O O . ASN A 1 120 ? 23.630 -0.363 -34.244 1.00 41.94 120 ASN A O 1
ATOM 880 N N . GLN A 1 121 ? 24.565 0.349 -36.149 1.00 46.84 121 GLN A N 1
ATOM 881 C CA . GLN A 1 121 ? 23.990 -0.694 -36.989 1.00 46.84 121 GLN A CA 1
ATOM 882 C C . GLN A 1 121 ? 25.141 -1.643 -37.319 1.00 46.84 121 GLN A C 1
ATOM 884 O O . GLN A 1 121 ? 26.096 -1.240 -37.986 1.00 46.84 121 GLN A O 1
ATOM 889 N N . SER A 1 122 ? 25.075 -2.885 -36.844 1.00 43.56 122 SER A N 1
ATOM 890 C CA . SER A 1 122 ? 25.864 -3.955 -37.462 1.00 43.56 122 SER A CA 1
ATOM 891 C C . SER A 1 122 ? 25.405 -4.113 -38.925 1.00 43.56 122 SER A C 1
ATOM 893 O O . SER A 1 122 ? 24.235 -3.837 -39.202 1.00 43.56 122 SER A O 1
ATOM 895 N N . PRO A 1 123 ? 26.278 -4.491 -39.879 1.00 55.16 123 PRO A N 1
ATOM 896 C CA . PRO A 1 123 ? 25.811 -4.909 -41.201 1.00 55.16 123 PRO A CA 1
ATOM 897 C C . PRO A 1 123 ? 24.847 -6.098 -41.117 1.00 55.16 123 PRO A C 1
ATOM 899 O O . PRO A 1 123 ? 24.995 -6.916 -40.179 1.00 55.16 123 PRO A O 1
#

pLDDT: mean 72.66, std 21.41, range [39.94, 96.25]

Mean predicted aligned error: 15.29 Å